Protein AF-A0A7S1DMG6-F1 (afdb_monomer_lite)

pLDDT: mean 82.29, std 10.16, range [48.53, 93.31]

Structure (mmCIF, N/CA/C/O backbone):
data_AF-A0A7S1DMG6-F1
#
_entry.id   AF-A0A7S1DMG6-F1
#
loop_
_atom_site.group_PDB
_atom_site.id
_atom_site.type_symbol
_atom_site.label_atom_id
_atom_site.label_alt_id
_atom_site.label_comp_id
_atom_site.label_asym_id
_atom_site.label_entity_id
_atom_site.label_seq_id
_atom_site.pdbx_PDB_ins_code
_atom_site.Cartn_x
_atom_site.Cartn_y
_atom_site.Cartn_z
_atom_site.occupancy
_atom_site.B_iso_or_equiv
_atom_site.auth_seq_id
_atom_site.auth_comp_id
_atom_site.auth_asym_id
_atom_site.auth_atom_id
_atom_site.pdbx_PDB_model_num
ATOM 1 N N . ARG A 1 1 ? 20.145 5.552 14.817 1.00 49.22 1 ARG A N 1
ATOM 2 C CA . ARG A 1 1 ? 20.328 4.201 14.232 1.00 49.22 1 ARG A CA 1
ATOM 3 C C . ARG A 1 1 ? 19.195 4.042 13.224 1.00 49.22 1 ARG A C 1
ATOM 5 O O . ARG A 1 1 ? 18.083 4.383 13.588 1.00 49.22 1 ARG A O 1
ATOM 12 N N . ALA A 1 2 ? 19.449 3.712 11.957 1.00 55.88 2 ALA A N 1
ATOM 13 C CA . ALA A 1 2 ? 18.341 3.447 11.035 1.00 55.88 2 ALA A CA 1
ATOM 14 C C . ALA A 1 2 ? 17.758 2.071 11.391 1.00 55.88 2 ALA A C 1
ATOM 16 O O . ALA A 1 2 ? 18.522 1.110 11.490 1.00 55.88 2 ALA A O 1
ATOM 17 N N . GLY A 1 3 ? 16.452 1.989 11.652 1.00 66.25 3 GLY A N 1
ATOM 18 C CA . GLY A 1 3 ? 15.784 0.718 11.934 1.00 66.25 3 GLY A CA 1
ATOM 19 C C . GLY A 1 3 ? 15.815 -0.200 10.711 1.00 66.25 3 GLY A C 1
ATOM 20 O O . GLY A 1 3 ? 15.787 0.278 9.576 1.00 66.25 3 GLY A O 1
ATOM 21 N N . ALA A 1 4 ? 15.854 -1.518 10.927 1.00 71.88 4 ALA A N 1
ATOM 22 C CA . ALA A 1 4 ? 15.903 -2.515 9.850 1.00 71.88 4 ALA A CA 1
ATOM 23 C C . ALA A 1 4 ? 14.770 -2.330 8.817 1.00 71.88 4 ALA A C 1
ATOM 25 O O . ALA A 1 4 ? 15.000 -2.453 7.616 1.00 71.88 4 ALA A O 1
ATOM 26 N N . GLY A 1 5 ? 13.572 -1.927 9.261 1.00 74.69 5 GLY A N 1
ATOM 27 C CA . GLY A 1 5 ? 12.457 -1.617 8.363 1.00 74.69 5 GLY A CA 1
ATOM 28 C C . GLY A 1 5 ? 12.720 -0.423 7.434 1.00 74.69 5 GLY A C 1
ATOM 29 O O . GLY A 1 5 ? 12.302 -0.444 6.279 1.00 74.69 5 GLY A O 1
ATOM 30 N N . THR A 1 6 ? 13.453 0.598 7.890 1.00 80.12 6 THR A N 1
ATOM 31 C CA . THR A 1 6 ? 13.824 1.772 7.078 1.00 80.12 6 THR A CA 1
ATOM 32 C C . THR A 1 6 ? 14.769 1.397 5.940 1.00 80.12 6 THR A C 1
ATOM 34 O O . THR A 1 6 ? 14.643 1.931 4.839 1.00 80.12 6 THR A O 1
ATOM 37 N N . GLU A 1 7 ? 15.697 0.474 6.184 1.00 85.88 7 GLU A N 1
ATOM 38 C CA . GLU A 1 7 ? 16.651 0.018 5.171 1.00 85.88 7 GLU A CA 1
ATOM 39 C C . GLU A 1 7 ? 15.957 -0.791 4.069 1.00 85.88 7 GLU A C 1
ATOM 41 O O . GLU A 1 7 ? 16.158 -0.540 2.881 1.00 85.88 7 GLU A O 1
ATOM 46 N N . VAL A 1 8 ? 15.058 -1.698 4.460 1.00 86.88 8 VAL A N 1
ATOM 47 C CA . VAL A 1 8 ? 14.249 -2.490 3.523 1.00 86.88 8 VAL A CA 1
ATOM 48 C C . VAL A 1 8 ? 13.399 -1.580 2.626 1.00 86.88 8 VAL A C 1
ATOM 50 O O . VAL A 1 8 ? 13.337 -1.781 1.416 1.00 86.88 8 VAL A O 1
ATOM 53 N N . LEU A 1 9 ? 12.806 -0.519 3.181 1.00 84.31 9 LEU A N 1
ATOM 54 C CA . LEU A 1 9 ? 12.017 0.452 2.411 1.00 84.31 9 LEU A CA 1
ATOM 55 C C . LEU A 1 9 ? 12.835 1.206 1.366 1.00 84.31 9 LEU A C 1
ATOM 57 O O . LEU A 1 9 ? 12.353 1.405 0.252 1.00 84.31 9 LEU A O 1
ATOM 61 N N . LYS A 1 10 ? 14.060 1.615 1.709 1.00 87.25 10 LYS A N 1
ATOM 62 C CA . LYS A 1 10 ? 14.960 2.270 0.752 1.00 87.25 10 LYS A CA 1
ATOM 63 C C . LYS A 1 10 ? 15.283 1.348 -0.418 1.00 87.25 10 LYS A C 1
ATOM 65 O O . LYS A 1 10 ? 15.250 1.792 -1.560 1.00 87.25 10 LYS A O 1
ATOM 70 N N . GLN A 1 11 ? 15.544 0.070 -0.142 1.00 89.88 11 GLN A N 1
ATOM 71 C CA . GLN A 1 11 ? 15.814 -0.915 -1.189 1.00 89.88 11 GLN A CA 1
ATOM 72 C C . GLN A 1 11 ? 14.593 -1.143 -2.091 1.00 89.88 11 GLN A C 1
ATOM 74 O O . GLN A 1 11 ? 14.736 -1.144 -3.312 1.00 89.88 11 GLN A O 1
ATOM 79 N N . ILE A 1 12 ? 13.391 -1.273 -1.515 1.00 90.12 12 ILE A N 1
ATOM 80 C CA . ILE A 1 12 ? 12.141 -1.392 -2.285 1.00 90.12 12 ILE A CA 1
ATOM 81 C C . ILE A 1 12 ? 11.950 -0.171 -3.189 1.00 90.12 12 ILE A C 1
ATOM 83 O O . ILE A 1 12 ? 11.648 -0.333 -4.369 1.00 90.12 12 ILE A O 1
ATOM 87 N N . GLN A 1 13 ? 12.136 1.041 -2.657 1.00 89.31 13 GLN A N 1
ATOM 88 C CA . GLN A 1 13 ? 11.991 2.274 -3.430 1.00 89.31 13 GLN A CA 1
ATOM 89 C C . GLN A 1 13 ? 12.977 2.316 -4.605 1.00 89.31 13 GLN A C 1
ATOM 91 O O . GLN A 1 13 ? 12.551 2.498 -5.743 1.00 89.31 13 GLN A O 1
ATOM 96 N N . ALA A 1 14 ? 14.260 2.040 -4.354 1.00 91.88 14 ALA A N 1
ATOM 97 C CA . ALA A 1 14 ? 15.286 2.026 -5.395 1.00 91.88 14 ALA A CA 1
ATOM 98 C C . ALA A 1 14 ? 14.982 1.005 -6.510 1.00 91.88 14 ALA A C 1
ATOM 100 O O . ALA A 1 14 ? 15.191 1.278 -7.692 1.00 91.88 14 ALA A O 1
ATOM 101 N N . LEU A 1 15 ? 14.452 -0.169 -6.151 1.00 92.31 15 LEU A N 1
ATOM 102 C CA . LEU A 1 15 ? 14.033 -1.189 -7.115 1.00 92.31 15 LEU A CA 1
ATOM 103 C C . LEU A 1 15 ? 12.803 -0.761 -7.930 1.00 92.31 15 LEU A C 1
ATOM 105 O O . LEU A 1 15 ? 12.774 -0.999 -9.137 1.00 92.31 15 LEU A O 1
ATOM 109 N N . LYS A 1 16 ? 11.816 -0.094 -7.313 1.00 89.94 16 LYS A N 1
ATOM 110 C CA . LYS A 1 16 ? 10.637 0.462 -8.012 1.00 89.94 16 LYS A CA 1
ATOM 111 C C . LYS A 1 16 ? 11.028 1.554 -9.007 1.00 89.94 16 LYS A C 1
ATOM 113 O O . LYS A 1 16 ? 10.508 1.583 -10.123 1.00 89.94 16 LYS A O 1
ATOM 118 N N . GLU A 1 17 ? 11.969 2.416 -8.633 1.00 91.06 17 GLU A N 1
ATOM 119 C CA . GLU A 1 17 ? 12.519 3.433 -9.533 1.00 91.06 17 GLU A CA 1
ATOM 120 C C . GLU A 1 17 ? 13.226 2.778 -10.723 1.00 91.06 17 GLU A C 1
ATOM 122 O O . GLU A 1 17 ? 12.960 3.130 -11.871 1.00 91.06 17 GLU A O 1
ATOM 127 N N . ARG A 1 18 ? 14.048 1.752 -10.476 1.00 90.06 18 ARG A N 1
ATOM 128 C CA . ARG A 1 18 ? 14.740 1.020 -11.544 1.00 90.06 18 ARG A CA 1
ATOM 129 C C . ARG A 1 18 ? 13.775 0.291 -12.485 1.00 90.06 18 ARG A C 1
ATOM 131 O O . ARG A 1 18 ? 13.976 0.333 -13.695 1.00 90.06 18 ARG A O 1
ATOM 138 N N . ALA A 1 19 ? 12.703 -0.306 -11.961 1.00 87.12 19 ALA A N 1
ATOM 139 C CA . ALA A 1 19 ? 11.645 -0.905 -12.780 1.00 87.12 19 ALA A CA 1
ATOM 140 C C . ALA A 1 19 ? 10.950 0.136 -13.675 1.00 87.12 19 ALA A C 1
ATOM 142 O O . ALA A 1 19 ? 10.763 -0.104 -14.865 1.00 87.12 19 ALA A O 1
ATOM 143 N N . THR A 1 20 ? 10.637 1.314 -13.122 1.00 87.75 20 THR A N 1
ATOM 144 C CA . THR A 1 20 ? 10.050 2.436 -13.879 1.00 87.75 20 THR A CA 1
ATOM 145 C C . THR A 1 20 ? 10.957 2.875 -15.031 1.00 87.75 20 THR A C 1
ATOM 147 O O . THR A 1 20 ? 10.478 3.132 -16.133 1.00 87.75 20 THR A O 1
ATOM 150 N N . VAL A 1 21 ? 12.274 2.925 -14.802 1.00 86.38 21 VAL A N 1
ATOM 151 C CA . VAL A 1 21 ? 13.257 3.260 -15.843 1.00 86.38 21 VAL A CA 1
ATOM 152 C C . VAL A 1 21 ? 13.252 2.222 -16.969 1.00 86.38 21 VAL A C 1
ATOM 154 O O . VAL A 1 21 ? 13.217 2.606 -18.136 1.00 86.38 21 VAL A O 1
ATOM 157 N N . ILE A 1 22 ? 13.234 0.923 -16.645 1.00 83.56 22 ILE A N 1
ATOM 158 C CA . ILE A 1 22 ? 13.190 -0.155 -17.650 1.00 83.56 22 ILE A CA 1
ATOM 159 C C . ILE A 1 22 ? 11.915 -0.059 -18.502 1.00 83.56 22 ILE A C 1
ATOM 161 O O . ILE A 1 22 ? 11.993 -0.142 -19.728 1.00 83.56 22 ILE A O 1
ATOM 165 N N . GLU A 1 23 ? 10.751 0.173 -17.885 1.00 80.56 23 GLU A N 1
ATOM 166 C CA . GLU A 1 23 ? 9.491 0.369 -18.618 1.00 80.56 23 GLU A CA 1
ATOM 167 C C . GLU A 1 23 ? 9.514 1.620 -19.509 1.00 80.56 23 GLU A C 1
ATOM 169 O O . GLU A 1 23 ? 9.049 1.572 -20.650 1.00 80.56 23 GLU A O 1
ATOM 174 N N . GLY A 1 24 ? 10.097 2.723 -19.028 1.00 80.25 24 GLY A N 1
ATOM 175 C CA . GLY A 1 24 ? 10.277 3.947 -19.812 1.00 80.25 24 GLY A CA 1
ATOM 176 C C . GLY A 1 24 ? 11.131 3.716 -21.062 1.00 80.25 24 GLY A C 1
ATOM 177 O O . GLY A 1 24 ? 10.694 4.020 -22.172 1.00 80.25 24 GLY A O 1
ATOM 178 N N . VAL A 1 25 ? 12.302 3.088 -20.897 1.00 79.62 25 VAL A N 1
ATOM 179 C CA . VAL A 1 25 ? 13.212 2.738 -22.004 1.00 79.62 25 VAL A CA 1
ATOM 180 C C . VAL A 1 25 ? 12.537 1.782 -22.993 1.00 79.62 25 VAL A C 1
ATOM 182 O O . VAL A 1 25 ? 12.633 1.972 -24.206 1.00 79.62 25 VAL A O 1
ATOM 185 N N . ARG A 1 26 ? 11.793 0.783 -22.498 1.00 75.38 26 ARG A N 1
ATOM 186 C CA . ARG A 1 26 ? 11.024 -0.153 -23.335 1.00 75.38 26 ARG A CA 1
ATOM 187 C C . ARG A 1 26 ? 9.952 0.560 -24.161 1.00 75.38 26 ARG A C 1
ATOM 189 O O . ARG A 1 26 ? 9.775 0.233 -25.334 1.00 75.38 26 ARG A O 1
ATOM 196 N N . SER A 1 27 ? 9.237 1.509 -23.559 1.00 74.19 27 SER A N 1
ATOM 197 C CA . SER A 1 27 ? 8.186 2.287 -24.224 1.00 74.19 27 SER A CA 1
ATOM 198 C C . SER A 1 27 ? 8.743 3.134 -25.374 1.00 74.19 27 SER A C 1
ATOM 200 O O . SER A 1 27 ? 8.140 3.192 -26.448 1.00 74.19 27 SER A O 1
ATOM 202 N N . GLU A 1 28 ? 9.930 3.726 -25.199 1.00 68.81 28 GLU A N 1
ATOM 203 C CA . GLU A 1 28 ? 10.619 4.453 -26.272 1.00 68.81 28 GLU A CA 1
ATOM 204 C C . GLU A 1 28 ? 11.149 3.517 -27.372 1.00 68.81 28 GLU A C 1
ATOM 206 O O . GLU A 1 28 ? 10.928 3.779 -28.556 1.00 68.81 28 GLU A O 1
ATOM 211 N N . ALA A 1 29 ? 11.765 2.385 -27.010 1.00 66.62 29 ALA A N 1
ATOM 212 C CA . ALA A 1 29 ? 12.287 1.408 -27.973 1.00 66.62 29 ALA A CA 1
ATOM 213 C C . ALA A 1 29 ? 11.179 0.741 -28.818 1.00 66.62 29 ALA A C 1
ATOM 215 O O . ALA A 1 29 ? 11.351 0.500 -30.017 1.00 66.62 29 ALA A O 1
ATOM 216 N N . GLY A 1 30 ? 10.011 0.489 -28.215 1.00 60.69 30 GLY A N 1
ATOM 217 C CA . GLY A 1 30 ? 8.858 -0.134 -28.869 1.00 60.69 30 GLY A CA 1
ATOM 218 C C . GLY A 1 30 ? 8.229 0.708 -29.984 1.00 60.69 30 GLY A C 1
ATOM 219 O O . GLY A 1 30 ? 7.607 0.148 -30.885 1.00 60.69 30 GLY A O 1
ATOM 220 N N . LYS A 1 31 ? 8.433 2.034 -29.994 1.00 63.72 31 LYS A N 1
ATOM 221 C CA . LYS A 1 31 ? 7.939 2.909 -31.072 1.00 63.72 31 LYS A CA 1
ATOM 222 C C . LYS A 1 31 ? 8.726 2.783 -32.382 1.00 63.72 31 LYS A C 1
ATOM 224 O O . LYS A 1 31 ? 8.234 3.235 -33.412 1.00 63.72 31 LYS A O 1
ATOM 229 N N . GLY A 1 32 ? 9.912 2.168 -32.359 1.00 58.47 32 GLY A N 1
ATOM 230 C CA . GLY A 1 32 ? 10.804 2.049 -33.519 1.00 58.47 32 GLY A CA 1
ATOM 231 C C . GLY A 1 32 ?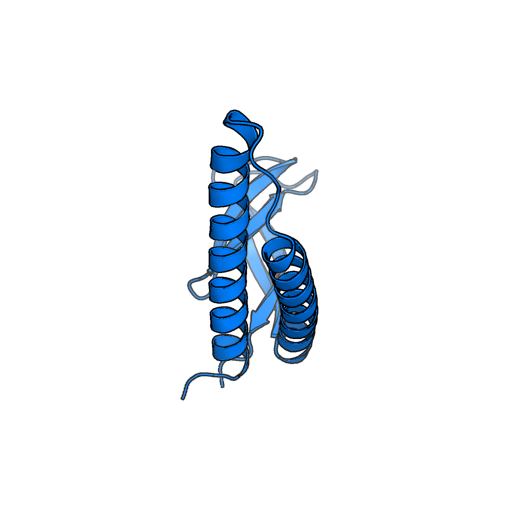 10.964 0.639 -34.095 1.00 58.47 32 GLY A C 1
ATOM 232 O O . GLY A 1 32 ? 11.760 0.464 -35.012 1.00 58.47 32 GLY A O 1
ATOM 233 N N . GLY A 1 33 ? 10.267 -0.375 -33.563 1.00 54.62 33 GLY A N 1
ATOM 234 C CA . GLY A 1 33 ? 10.460 -1.773 -33.981 1.00 54.62 33 GLY A CA 1
ATOM 235 C C . GLY A 1 33 ? 11.826 -2.360 -33.596 1.00 54.62 33 GLY A C 1
ATOM 236 O O . GLY A 1 33 ? 12.248 -3.361 -34.174 1.00 54.62 33 GLY A O 1
ATOM 237 N N . ALA A 1 34 ? 12.529 -1.739 -32.641 1.00 58.50 34 ALA A N 1
ATOM 238 C CA . ALA A 1 34 ? 13.824 -2.213 -32.171 1.00 58.50 34 ALA A CA 1
ATOM 239 C C . ALA A 1 34 ? 13.678 -3.533 -31.385 1.00 58.50 34 ALA A C 1
ATOM 241 O O . ALA A 1 34 ? 12.698 -3.706 -30.652 1.00 58.50 34 ALA A O 1
ATOM 242 N N . PRO A 1 35 ? 14.636 -4.470 -31.514 1.00 59.97 35 PRO A N 1
ATOM 243 C CA . PRO A 1 35 ? 14.622 -5.711 -30.752 1.00 59.97 35 PRO A CA 1
ATOM 244 C C . PRO A 1 35 ? 14.700 -5.413 -29.250 1.00 59.97 35 PRO A C 1
ATOM 246 O O . PRO A 1 35 ? 15.519 -4.613 -28.804 1.00 59.97 35 PRO A O 1
ATOM 249 N N . VAL A 1 36 ? 13.828 -6.064 -28.477 1.00 68.75 36 VAL A N 1
ATOM 250 C CA . VAL A 1 36 ? 13.851 -6.011 -27.011 1.00 68.75 36 VAL A CA 1
ATOM 251 C C . VAL A 1 36 ? 15.168 -6.629 -26.550 1.00 68.75 36 VAL A C 1
ATOM 253 O O . VAL A 1 36 ? 15.434 -7.787 -26.877 1.00 68.75 36 VAL A O 1
ATOM 256 N N . ASP A 1 37 ? 15.995 -5.878 -25.822 1.00 70.75 37 ASP A N 1
ATOM 257 C CA . ASP A 1 37 ? 17.248 -6.421 -25.309 1.00 70.75 37 ASP A CA 1
ATOM 258 C C . ASP A 1 37 ? 16.929 -7.539 -24.294 1.00 70.75 37 ASP A C 1
ATOM 260 O O . ASP A 1 37 ? 16.192 -7.306 -23.325 1.00 70.75 37 ASP A O 1
ATOM 264 N N . PRO A 1 38 ? 17.432 -8.769 -24.498 1.00 71.12 38 PRO A N 1
ATOM 265 C CA . PRO A 1 38 ? 17.125 -9.900 -23.628 1.00 71.12 38 PRO A CA 1
ATOM 266 C C . PRO A 1 38 ? 17.626 -9.689 -22.193 1.00 71.12 38 PRO A C 1
ATOM 268 O O . PRO A 1 38 ? 17.098 -10.310 -21.270 1.00 71.12 38 PRO A O 1
ATOM 271 N N . ASN A 1 39 ? 18.587 -8.786 -21.976 1.00 79.25 39 ASN A N 1
ATOM 272 C CA . ASN A 1 39 ? 19.085 -8.463 -2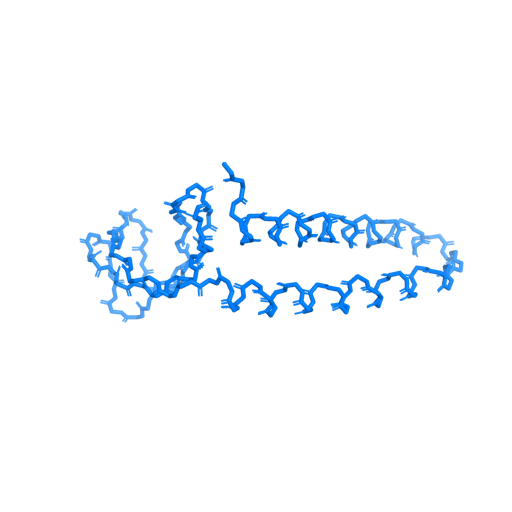0.647 1.00 79.25 39 ASN A CA 1
ATOM 273 C C . ASN A 1 39 ? 18.056 -7.673 -19.809 1.00 79.25 39 ASN A C 1
ATOM 275 O O . ASN A 1 39 ? 18.050 -7.785 -18.585 1.00 79.25 39 ASN A O 1
ATOM 279 N N . TRP A 1 40 ? 17.126 -6.936 -20.434 1.00 78.75 40 TRP A N 1
ATOM 280 C CA . TRP A 1 40 ? 16.067 -6.206 -19.716 1.00 78.75 40 TRP A CA 1
ATOM 281 C C . TRP A 1 40 ? 15.049 -7.140 -19.068 1.00 78.75 40 TRP A C 1
ATOM 283 O O . TRP A 1 40 ? 14.618 -6.896 -17.945 1.00 78.75 40 TRP A O 1
ATOM 293 N N . ALA A 1 41 ? 14.685 -8.224 -19.757 1.00 79.50 41 ALA A N 1
ATOM 294 C CA . ALA A 1 41 ? 13.758 -9.220 -19.224 1.00 79.50 41 ALA A CA 1
ATOM 295 C C . ALA A 1 41 ? 14.348 -9.933 -17.996 1.00 79.50 41 ALA A C 1
ATOM 297 O O . ALA A 1 41 ? 13.640 -10.184 -17.020 1.00 79.50 41 ALA A O 1
ATOM 298 N N . VAL A 1 42 ? 15.656 -10.213 -18.029 1.00 85.81 42 VAL A N 1
ATOM 299 C CA . VAL A 1 42 ? 16.391 -10.786 -16.894 1.00 85.81 42 VAL A CA 1
ATOM 300 C C . VAL A 1 42 ? 16.438 -9.799 -15.726 1.00 85.81 42 VAL A C 1
ATOM 302 O O . VAL A 1 42 ? 16.168 -10.181 -14.588 1.00 85.81 42 VAL A O 1
ATOM 305 N N . GLU A 1 43 ? 16.723 -8.524 -15.997 1.00 85.69 43 GLU A N 1
ATOM 306 C CA . GLU A 1 43 ? 16.795 -7.497 -14.957 1.00 85.69 43 GLU A CA 1
ATOM 307 C C . GLU A 1 43 ? 15.418 -7.205 -14.330 1.00 85.69 43 GLU A C 1
ATOM 309 O O . GLU A 1 43 ? 15.310 -7.087 -13.111 1.00 85.69 43 GLU A O 1
ATOM 314 N N . GLU A 1 44 ? 14.340 -7.191 -15.121 1.00 85.50 44 GLU A N 1
ATOM 315 C CA . GLU A 1 44 ? 12.963 -7.045 -14.630 1.00 85.50 44 GLU A CA 1
ATOM 316 C C . GLU A 1 44 ? 12.548 -8.218 -13.728 1.00 85.50 44 GLU A C 1
ATOM 318 O O . GLU A 1 44 ? 11.974 -8.004 -12.656 1.00 85.50 44 GLU A O 1
ATOM 323 N N . ALA A 1 45 ? 12.862 -9.456 -14.123 1.00 87.12 45 ALA A N 1
ATOM 324 C CA . ALA A 1 45 ? 12.591 -10.642 -13.313 1.00 87.12 45 ALA A CA 1
ATOM 325 C C . ALA A 1 45 ? 13.358 -10.604 -11.983 1.00 87.12 45 ALA A C 1
ATOM 327 O O . ALA A 1 45 ? 12.772 -10.841 -10.926 1.00 87.12 45 ALA A O 1
ATOM 328 N N . PHE A 1 46 ? 14.638 -10.223 -12.021 1.00 90.31 46 PHE A N 1
ATOM 329 C CA . PHE A 1 46 ? 15.456 -10.054 -10.822 1.00 90.31 46 PHE A CA 1
ATOM 330 C C . PHE A 1 46 ? 14.903 -8.966 -9.895 1.00 90.31 46 PHE A C 1
ATOM 332 O O . PHE A 1 46 ? 14.824 -9.167 -8.682 1.00 90.31 46 PHE A O 1
ATOM 339 N N . ILE A 1 47 ? 14.482 -7.823 -10.450 1.00 90.19 47 ILE A N 1
ATOM 340 C CA . ILE A 1 47 ? 13.863 -6.740 -9.680 1.00 90.19 47 ILE A CA 1
ATOM 341 C C . ILE A 1 47 ? 12.566 -7.222 -9.031 1.00 90.19 47 ILE A C 1
ATOM 343 O O . ILE A 1 47 ? 12.388 -6.998 -7.838 1.00 90.19 47 ILE A O 1
ATOM 347 N N . LYS A 1 48 ? 11.689 -7.912 -9.769 1.00 88.69 48 LYS A N 1
ATOM 348 C CA . LYS A 1 48 ? 10.428 -8.461 -9.240 1.00 88.69 48 LYS A CA 1
ATOM 349 C C . LYS A 1 48 ? 10.667 -9.464 -8.112 1.00 88.69 48 LYS A C 1
ATOM 351 O O . LYS A 1 48 ? 10.014 -9.372 -7.074 1.00 88.69 48 LYS A O 1
ATOM 356 N N . GLU A 1 49 ? 11.623 -10.374 -8.282 1.00 93.31 49 GLU A N 1
ATOM 357 C CA . GLU A 1 49 ? 11.997 -11.349 -7.254 1.00 93.31 49 GLU A CA 1
ATOM 358 C C . GLU A 1 49 ? 12.545 -10.660 -5.996 1.00 93.31 49 GLU A C 1
ATOM 360 O O . GLU A 1 49 ? 12.069 -10.906 -4.885 1.00 93.31 49 GLU A O 1
ATOM 365 N N . LYS A 1 50 ? 13.488 -9.725 -6.162 1.00 93.06 50 LYS A N 1
ATOM 366 C CA . LYS A 1 50 ? 14.028 -8.910 -5.064 1.00 93.06 50 LYS A CA 1
ATOM 367 C C . LYS A 1 50 ? 12.938 -8.115 -4.349 1.00 93.06 50 LYS A C 1
ATOM 369 O O . LYS A 1 50 ? 12.950 -8.052 -3.120 1.00 93.06 50 LYS A O 1
ATOM 374 N N . LEU A 1 51 ? 12.015 -7.510 -5.097 1.00 91.12 51 LEU A N 1
ATOM 375 C CA . LEU A 1 51 ? 10.922 -6.714 -4.548 1.00 91.12 51 LEU A CA 1
ATOM 376 C C . LEU A 1 51 ? 10.029 -7.569 -3.646 1.00 91.12 51 LEU A C 1
ATOM 378 O O . LEU A 1 51 ? 9.764 -7.175 -2.515 1.00 91.12 51 LEU A O 1
ATOM 382 N N . ALA A 1 52 ? 9.643 -8.760 -4.112 1.00 90.81 52 ALA A N 1
ATOM 383 C CA . ALA A 1 52 ? 8.802 -9.683 -3.357 1.00 90.81 52 ALA A CA 1
ATOM 384 C C . ALA A 1 52 ? 9.467 -10.131 -2.044 1.00 90.81 52 ALA A C 1
ATOM 386 O O . ALA A 1 52 ? 8.824 -10.146 -0.993 1.00 90.81 52 ALA A O 1
ATOM 387 N N . VAL A 1 53 ? 10.769 -10.442 -2.080 1.00 92.00 53 VAL A N 1
ATOM 388 C CA . VAL A 1 53 ? 11.536 -10.799 -0.875 1.00 92.00 53 VAL A CA 1
ATOM 389 C C . VAL A 1 53 ? 11.583 -9.630 0.107 1.00 92.00 53 VAL A C 1
ATOM 391 O O . VAL A 1 53 ? 11.334 -9.817 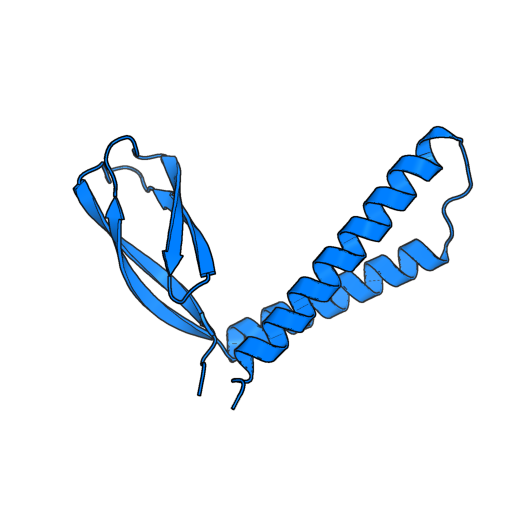1.295 1.00 92.00 53 VAL A O 1
ATOM 394 N N . LEU A 1 54 ? 11.868 -8.419 -0.371 1.00 89.50 54 LEU A N 1
ATOM 395 C CA . LEU A 1 54 ? 11.957 -7.244 0.492 1.00 89.50 54 LEU A CA 1
ATOM 396 C C . LEU A 1 54 ? 10.595 -6.832 1.063 1.00 89.50 54 LEU A C 1
ATOM 398 O O . LEU A 1 54 ? 10.528 -6.452 2.228 1.00 89.50 54 LEU A O 1
ATOM 402 N N . GLU A 1 55 ? 9.506 -6.935 0.302 1.00 86.88 55 GLU A N 1
ATOM 403 C CA . GLU A 1 55 ? 8.150 -6.684 0.808 1.00 86.88 55 GLU A CA 1
ATOM 404 C C . GLU A 1 55 ? 7.754 -7.712 1.885 1.00 86.88 55 GLU A C 1
ATOM 406 O O . GLU A 1 55 ? 7.187 -7.339 2.916 1.00 86.88 55 GLU A O 1
ATOM 411 N N . ALA A 1 56 ? 8.142 -8.983 1.726 1.00 86.81 56 ALA A N 1
ATOM 412 C CA . ALA A 1 56 ? 7.956 -10.009 2.755 1.00 86.81 56 ALA A CA 1
ATOM 413 C C . ALA A 1 56 ? 8.809 -9.750 4.013 1.00 86.81 56 ALA A C 1
ATOM 415 O O . ALA A 1 56 ? 8.325 -9.897 5.137 1.00 86.81 56 ALA A O 1
ATOM 416 N N . GLU A 1 57 ? 10.064 -9.326 3.851 1.00 85.75 57 GLU A N 1
ATOM 417 C CA . GLU A 1 57 ? 10.927 -8.942 4.974 1.00 85.75 57 GLU A CA 1
ATOM 418 C C . GLU A 1 57 ? 10.400 -7.702 5.695 1.00 85.75 57 GLU A C 1
ATOM 420 O O . GLU A 1 57 ? 10.423 -7.653 6.927 1.00 85.75 57 GLU A O 1
ATOM 425 N N . LEU A 1 58 ? 9.863 -6.727 4.958 1.00 82.75 58 LEU A N 1
ATOM 426 C CA . LEU A 1 58 ? 9.202 -5.571 5.545 1.00 82.75 58 LEU A CA 1
ATOM 427 C C . LEU A 1 58 ? 8.007 -6.013 6.383 1.00 82.75 58 LEU A C 1
ATOM 429 O O . LEU A 1 58 ? 7.867 -5.524 7.495 1.00 82.75 58 LEU A O 1
ATOM 433 N N . SER A 1 59 ? 7.207 -6.975 5.910 1.00 80.38 59 SER A N 1
ATOM 434 C CA . SER A 1 59 ? 6.107 -7.537 6.698 1.00 80.38 59 SER A CA 1
ATOM 435 C C . SER A 1 59 ? 6.590 -8.133 8.024 1.00 80.38 59 SER A C 1
ATOM 437 O O . SER A 1 59 ? 5.938 -7.918 9.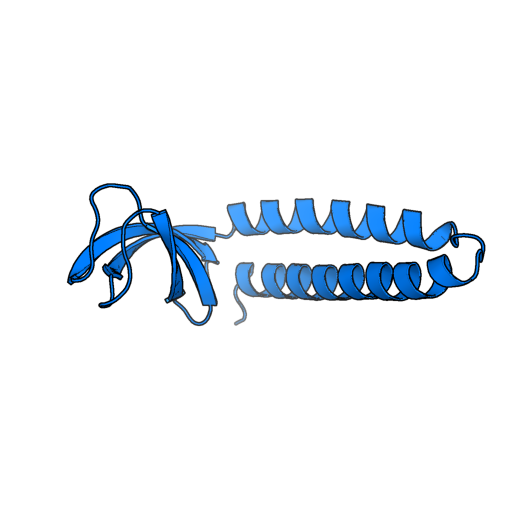043 1.00 80.38 59 SER A O 1
ATOM 439 N N . LYS A 1 60 ? 7.728 -8.843 8.043 1.00 81.81 60 LYS A N 1
ATOM 440 C CA . LYS A 1 60 ? 8.313 -9.418 9.273 1.00 81.81 60 LYS A CA 1
ATOM 441 C C . LYS A 1 60 ? 8.873 -8.357 10.223 1.00 81.81 60 LYS A C 1
ATOM 443 O O . LYS A 1 60 ? 8.834 -8.537 11.436 1.00 81.81 60 LYS A O 1
ATOM 448 N N . HIS A 1 61 ? 9.379 -7.255 9.674 1.00 76.62 61 HIS A N 1
ATOM 449 C CA . HIS A 1 61 ? 9.928 -6.119 10.420 1.00 76.62 61 HIS A CA 1
ATOM 450 C C . HIS A 1 61 ? 8.927 -4.965 10.566 1.00 76.62 61 HIS A C 1
ATOM 452 O O . HIS A 1 61 ? 9.315 -3.850 10.923 1.00 76.62 61 HIS A O 1
ATOM 458 N N . SER A 1 62 ? 7.646 -5.217 10.292 1.00 76.75 62 SER A N 1
ATOM 459 C CA . SER A 1 62 ? 6.561 -4.259 10.463 1.00 76.75 62 SER A CA 1
ATOM 460 C C . SER A 1 62 ? 5.604 -4.745 11.536 1.00 76.75 62 SER A C 1
ATOM 462 O O . SER A 1 62 ? 5.258 -5.923 11.595 1.00 76.75 62 SER A O 1
ATOM 464 N N . ARG A 1 63 ? 5.171 -3.833 12.400 1.00 79.56 63 ARG A N 1
ATOM 465 C CA . ARG A 1 63 ? 4.126 -4.085 13.382 1.00 79.56 63 ARG A CA 1
ATOM 466 C C . ARG A 1 63 ? 2.821 -3.520 12.838 1.00 79.56 63 ARG A C 1
ATOM 468 O O . ARG A 1 63 ? 2.792 -2.388 12.364 1.00 79.56 63 ARG A O 1
ATOM 475 N N . GLN A 1 64 ? 1.745 -4.297 12.918 1.00 81.81 64 GLN A N 1
ATOM 476 C CA . GLN A 1 64 ? 0.408 -3.764 12.673 1.00 81.81 64 GLN A CA 1
ATOM 477 C C . GLN A 1 64 ? 0.044 -2.835 13.830 1.00 81.81 64 GLN A C 1
ATOM 479 O O . GLN A 1 64 ? 0.037 -3.254 14.992 1.00 81.81 64 GLN A O 1
ATOM 484 N N . VAL A 1 65 ? -0.197 -1.570 13.510 1.00 84.50 65 VAL A N 1
ATOM 485 C CA . VAL A 1 65 ? -0.614 -0.545 14.462 1.00 84.50 65 VAL A CA 1
ATOM 486 C C . VAL A 1 65 ? -2.018 -0.107 14.093 1.00 84.50 65 VAL A C 1
ATOM 488 O O . VAL A 1 65 ? -2.342 0.089 12.920 1.00 84.50 65 VAL A O 1
ATOM 491 N N . GLU A 1 66 ? -2.858 0.009 15.112 1.00 89.25 66 GLU A N 1
ATOM 492 C CA . GLU A 1 66 ? -4.195 0.556 14.975 1.00 89.25 66 GLU A CA 1
ATOM 493 C C . GLU A 1 66 ? -4.116 2.087 14.993 1.00 89.25 66 GLU A C 1
ATOM 495 O O . GLU A 1 66 ? -3.645 2.686 15.961 1.00 89.25 66 GLU A O 1
ATOM 500 N N . VAL A 1 67 ? -4.563 2.722 13.913 1.00 89.00 67 VAL A N 1
ATOM 501 C CA . VAL A 1 67 ? -4.540 4.175 13.744 1.00 89.00 67 VAL A CA 1
ATOM 502 C C . VAL A 1 67 ? -5.962 4.671 13.570 1.00 89.00 67 VAL A C 1
ATOM 504 O O . VAL A 1 67 ? -6.664 4.272 12.643 1.00 89.00 67 VAL A O 1
ATOM 507 N N . ALA A 1 68 ? -6.376 5.568 14.460 1.00 90.62 68 ALA A N 1
ATOM 508 C CA . ALA A 1 68 ? -7.642 6.274 14.350 1.00 90.62 68 ALA A CA 1
ATOM 509 C C . ALA A 1 68 ? -7.429 7.587 13.591 1.00 90.62 68 ALA A C 1
ATOM 511 O O . ALA A 1 68 ? -6.770 8.501 14.089 1.00 90.62 68 ALA A O 1
ATOM 512 N N . ILE A 1 69 ? -8.002 7.688 12.395 1.00 90.25 69 ILE A N 1
ATOM 513 C CA . ILE A 1 69 ? -8.017 8.919 11.601 1.00 90.25 69 ILE A CA 1
ATOM 514 C C . ILE A 1 69 ? -9.420 9.523 11.586 1.00 90.25 69 ILE A C 1
ATOM 516 O O . ILE A 1 69 ? -10.416 8.813 11.710 1.00 90.25 69 ILE A O 1
ATOM 520 N N . VAL A 1 70 ? -9.510 10.841 11.430 1.00 92.31 70 VAL A N 1
ATOM 521 C CA . VAL A 1 70 ? -10.786 11.531 11.199 1.00 92.31 70 VAL A CA 1
ATOM 522 C C . VAL A 1 70 ? -10.927 11.766 9.706 1.00 92.31 70 VAL A C 1
ATOM 524 O O . VAL A 1 70 ? -10.003 12.282 9.078 1.00 92.31 70 VAL A O 1
ATOM 527 N N . ILE A 1 71 ? -12.071 11.389 9.139 1.00 91.62 71 ILE A N 1
ATOM 528 C CA . ILE A 1 71 ? -12.343 11.631 7.725 1.00 91.62 71 ILE A CA 1
ATOM 529 C C . ILE A 1 71 ? -12.568 13.134 7.517 1.00 91.62 71 ILE A C 1
ATOM 531 O O . ILE A 1 71 ? -13.474 13.692 8.140 1.00 91.62 71 ILE A O 1
ATOM 535 N N . PRO A 1 72 ? -11.772 13.814 6.675 1.00 88.56 72 PRO A N 1
ATOM 536 C CA . PRO A 1 72 ? -11.974 15.231 6.406 1.00 88.56 72 PRO A CA 1
ATOM 537 C C . PRO A 1 72 ? -13.257 15.479 5.601 1.00 88.56 72 PRO A C 1
ATOM 539 O O . PRO A 1 72 ? -13.786 14.588 4.932 1.00 88.56 72 PRO A O 1
ATOM 542 N N . GLU A 1 73 ? -13.760 16.712 5.657 1.00 90.25 73 GLU A N 1
ATOM 543 C CA . GLU A 1 73 ? -14.906 17.131 4.848 1.00 90.25 73 GLU A CA 1
ATOM 544 C C . GLU A 1 73 ? -14.615 16.983 3.348 1.00 90.25 73 GLU A C 1
ATOM 546 O O . GLU A 1 73 ? -13.500 17.215 2.884 1.00 90.25 73 GLU A O 1
ATOM 551 N N . GLY A 1 74 ? -15.623 16.547 2.589 1.00 85.75 74 GLY A N 1
ATOM 552 C CA . GLY A 1 74 ? -15.494 16.251 1.157 1.00 85.75 74 GLY A CA 1
ATOM 553 C C . GLY A 1 74 ? -15.092 14.809 0.824 1.00 85.75 74 GLY A C 1
ATOM 554 O O . GLY A 1 74 ? -15.114 14.447 -0.349 1.00 85.75 74 GLY A O 1
ATOM 555 N N . TYR A 1 75 ? -14.788 13.975 1.824 1.00 88.88 75 TYR A N 1
ATOM 556 C CA . TYR A 1 75 ? -14.537 12.545 1.640 1.00 88.88 75 TYR A CA 1
ATOM 557 C C . TYR A 1 75 ? -15.722 11.700 2.118 1.00 88.88 75 TYR A C 1
ATOM 559 O O . TYR A 1 75 ? -16.304 11.939 3.178 1.00 88.88 75 TYR A O 1
ATOM 567 N N . GLY A 1 76 ? -16.074 10.695 1.320 1.00 87.62 76 GLY A N 1
ATOM 568 C CA . GLY A 1 76 ? -17.223 9.830 1.553 1.00 87.62 76 GLY A CA 1
ATOM 569 C C . GLY A 1 76 ? -16.927 8.351 1.305 1.00 87.62 76 GLY A C 1
ATOM 570 O O . GLY A 1 76 ? -15.821 7.989 0.893 1.00 87.62 76 GLY A O 1
ATOM 571 N N . PRO A 1 77 ? -17.918 7.482 1.548 1.00 90.19 77 PRO A N 1
ATOM 572 C CA . PRO A 1 77 ? -17.776 6.044 1.369 1.00 90.19 77 PRO A CA 1
ATOM 573 C C . PRO A 1 77 ? -17.407 5.700 -0.078 1.00 90.19 77 PRO A C 1
ATOM 575 O O . PRO A 1 77 ? -17.986 6.227 -1.025 1.00 90.19 77 PRO A O 1
ATOM 578 N N . GLY A 1 78 ? -16.433 4.806 -0.245 1.00 90.06 78 GLY A N 1
ATOM 579 C CA . GLY A 1 78 ? -15.885 4.406 -1.541 1.00 90.06 78 GLY A CA 1
ATOM 580 C C . GLY A 1 78 ? -14.805 5.338 -2.099 1.00 90.06 78 GLY A C 1
ATOM 581 O O . GLY A 1 78 ? -14.196 5.001 -3.111 1.00 90.06 78 GLY A O 1
ATOM 582 N N . MET A 1 79 ? -14.525 6.478 -1.457 1.00 90.44 79 MET A N 1
ATOM 583 C CA . MET A 1 79 ? -13.426 7.359 -1.863 1.00 90.44 79 MET A CA 1
ATOM 584 C C . MET A 1 79 ? -12.092 6.887 -1.278 1.00 90.44 79 MET A C 1
ATOM 586 O O . MET A 1 79 ? -12.035 6.332 -0.179 1.00 90.44 79 MET A O 1
ATOM 590 N N . THR A 1 80 ? -11.004 7.146 -2.003 1.00 91.75 80 THR A N 1
ATOM 591 C CA . THR A 1 80 ? -9.640 6.904 -1.522 1.00 91.75 80 THR A CA 1
ATOM 592 C C . THR A 1 80 ? -9.152 8.127 -0.760 1.00 91.75 80 THR A C 1
ATOM 594 O O . THR A 1 80 ? -8.980 9.194 -1.342 1.00 91.75 80 THR A O 1
ATOM 597 N N . LEU A 1 81 ? -8.908 7.967 0.535 1.00 89.00 81 LEU A N 1
ATOM 598 C CA . LEU A 1 81 ? -8.290 8.968 1.388 1.00 89.00 81 LEU A CA 1
ATOM 599 C C . LEU A 1 81 ? -6.782 8.722 1.450 1.00 89.00 81 LEU A C 1
ATOM 601 O O . LEU A 1 81 ? -6.334 7.651 1.862 1.00 89.00 81 LEU A O 1
ATOM 605 N N . GLN A 1 82 ? -6.003 9.730 1.068 1.00 90.69 82 GLN A N 1
ATOM 606 C CA . GLN A 1 82 ? -4.564 9.743 1.293 1.00 90.69 82 GLN A CA 1
ATOM 607 C C . GLN A 1 82 ? -4.275 10.466 2.608 1.00 90.69 82 GLN A C 1
ATOM 609 O O . GLN A 1 82 ? -4.631 11.632 2.765 1.00 90.69 82 GLN A O 1
ATOM 614 N N . PHE A 1 83 ? -3.619 9.796 3.552 1.00 87.25 83 PHE A N 1
ATOM 615 C CA . PHE A 1 83 ? -3.207 10.405 4.815 1.00 87.25 83 PHE A CA 1
ATOM 616 C C . PHE A 1 83 ? -1.735 10.134 5.098 1.00 87.25 83 PHE A C 1
ATOM 618 O O . PHE A 1 83 ? -1.200 9.088 4.738 1.00 87.25 83 PHE A O 1
ATOM 625 N N . ALA A 1 84 ? -1.070 11.088 5.744 1.00 84.38 84 ALA A N 1
ATOM 626 C CA . ALA A 1 84 ? 0.309 10.925 6.172 1.00 84.38 84 ALA A CA 1
ATOM 627 C C . ALA A 1 84 ? 0.353 10.407 7.615 1.00 84.38 84 ALA A C 1
ATOM 629 O O . ALA A 1 84 ? -0.204 11.030 8.516 1.00 84.38 84 ALA A O 1
ATOM 630 N N . TYR A 1 85 ? 1.041 9.294 7.845 1.00 83.00 85 TYR A N 1
ATOM 631 C CA . TYR A 1 85 ? 1.277 8.731 9.172 1.00 83.00 85 TYR A CA 1
ATOM 632 C C . TYR A 1 85 ? 2.741 8.307 9.293 1.00 83.00 85 TYR A C 1
ATOM 634 O O . TYR A 1 85 ? 3.288 7.697 8.376 1.00 83.00 85 TYR A O 1
ATOM 642 N N . ASN A 1 86 ? 3.414 8.722 10.372 1.00 78.19 86 ASN A N 1
ATOM 643 C CA . ASN A 1 86 ? 4.861 8.533 10.562 1.00 78.19 86 ASN A CA 1
ATOM 644 C C . ASN A 1 86 ? 5.719 8.932 9.338 1.00 78.19 86 ASN A C 1
ATOM 646 O O . ASN A 1 86 ? 6.671 8.252 8.956 1.00 78.19 86 ASN A O 1
ATOM 650 N N . GLY A 1 87 ? 5.363 10.049 8.691 1.00 76.75 87 GLY A N 1
ATOM 651 C CA . GLY A 1 87 ? 6.087 10.576 7.527 1.00 76.75 87 GLY A CA 1
ATOM 652 C C . GLY A 1 87 ? 5.875 9.794 6.227 1.00 76.75 87 GLY A C 1
ATOM 653 O O . GLY A 1 87 ? 6.555 10.063 5.240 1.00 76.75 87 GLY A O 1
ATOM 654 N N . LYS A 1 88 ? 4.934 8.844 6.199 1.00 75.88 88 LYS A N 1
ATOM 655 C CA . LYS A 1 88 ? 4.553 8.090 5.003 1.00 75.88 88 LYS A CA 1
ATOM 656 C C . LYS A 1 88 ? 3.122 8.375 4.597 1.00 75.88 88 LYS A C 1
ATOM 658 O O . LYS A 1 88 ? 2.244 8.443 5.448 1.00 75.88 88 LYS A O 1
ATOM 663 N N . ALA A 1 89 ? 2.886 8.464 3.294 1.00 82.88 89 ALA A N 1
ATOM 664 C CA . ALA A 1 89 ? 1.540 8.518 2.748 1.00 82.88 89 ALA A CA 1
ATOM 665 C C . ALA A 1 89 ? 0.941 7.107 2.671 1.00 82.88 89 ALA A C 1
ATOM 667 O O . ALA A 1 89 ? 1.523 6.207 2.066 1.00 82.88 89 ALA A O 1
ATOM 668 N N . PHE A 1 90 ? -0.236 6.937 3.257 1.00 85.38 90 PHE A N 1
ATOM 669 C CA . PHE A 1 90 ? -1.067 5.751 3.151 1.00 85.38 90 PHE A CA 1
ATOM 670 C C . PHE A 1 90 ? -2.331 6.105 2.377 1.00 85.38 90 PHE A C 1
ATOM 672 O O . PHE A 1 90 ? -2.931 7.153 2.606 1.00 85.38 90 PHE A O 1
ATOM 679 N N . ASN A 1 91 ? -2.731 5.219 1.469 1.00 89.44 91 ASN A N 1
ATOM 680 C CA . ASN A 1 91 ? -3.988 5.329 0.744 1.00 89.44 91 ASN A CA 1
ATOM 681 C C . ASN A 1 91 ? -4.951 4.304 1.323 1.00 89.44 91 ASN A C 1
ATOM 683 O O . ASN A 1 91 ? -4.666 3.106 1.304 1.00 89.44 91 ASN A O 1
ATOM 687 N N . VAL A 1 92 ? -6.082 4.772 1.831 1.00 88.00 92 VAL A N 1
ATOM 688 C CA . VAL A 1 92 ? -7.131 3.917 2.374 1.00 88.00 92 VAL A CA 1
ATOM 689 C C . VAL A 1 92 ? -8.441 4.193 1.665 1.00 88.00 92 VAL A C 1
ATOM 691 O O . VAL A 1 92 ? -8.790 5.340 1.408 1.00 88.00 92 VAL A O 1
ATOM 694 N N . VAL A 1 93 ? -9.182 3.136 1.353 1.00 90.81 93 VAL A N 1
ATOM 695 C CA . VAL A 1 93 ? -10.541 3.267 0.833 1.00 90.81 93 VAL A CA 1
ATOM 696 C C . VAL A 1 93 ? -11.495 3.384 2.010 1.00 90.81 93 VAL A C 1
ATOM 698 O O . VAL A 1 93 ? -11.487 2.541 2.908 1.00 90.81 93 VAL A O 1
ATOM 701 N N . ILE A 1 94 ? -12.314 4.430 2.009 1.00 90.38 94 ILE A N 1
ATOM 702 C CA . ILE A 1 94 ? -13.305 4.648 3.057 1.00 90.38 94 ILE A CA 1
ATOM 703 C C . ILE A 1 94 ? -14.403 3.587 2.901 1.00 90.38 94 ILE A C 1
ATOM 705 O O . ILE A 1 94 ? -15.046 3.533 1.847 1.00 90.38 94 ILE A O 1
ATOM 709 N N . PRO A 1 95 ? -14.638 2.728 3.907 1.00 87.69 95 PRO A N 1
ATOM 710 C CA . PRO A 1 95 ? -15.669 1.705 3.817 1.00 87.69 95 PRO A CA 1
ATOM 711 C C . PRO A 1 95 ? -17.072 2.323 3.778 1.00 87.69 95 PRO A C 1
ATOM 713 O O . PRO A 1 95 ? -17.303 3.450 4.227 1.00 87.69 95 PRO A O 1
ATOM 716 N N . ALA A 1 96 ? -18.034 1.564 3.249 1.00 87.38 96 ALA A N 1
ATOM 717 C CA . ALA A 1 96 ? -19.434 1.971 3.253 1.00 87.38 96 ALA A CA 1
ATOM 718 C C . ALA A 1 96 ? -19.924 2.209 4.692 1.00 87.38 96 ALA A C 1
ATOM 720 O O . ALA A 1 96 ? -19.660 1.408 5.586 1.00 87.38 96 ALA A O 1
ATOM 721 N N . GLY A 1 97 ? -20.640 3.315 4.907 1.00 84.12 97 GLY A N 1
ATOM 722 C CA . GLY A 1 97 ? -21.152 3.704 6.224 1.00 84.12 97 GLY A CA 1
ATOM 723 C C . GLY A 1 97 ? -20.258 4.663 7.013 1.00 84.12 97 GLY A C 1
ATOM 724 O O . GLY A 1 97 ? -20.696 5.136 8.058 1.00 84.12 97 GLY A O 1
ATOM 725 N N . VAL A 1 98 ? -19.062 4.998 6.509 1.00 87.25 98 VAL A N 1
ATOM 726 C CA . VAL A 1 98 ? -18.185 6.015 7.106 1.00 87.25 98 VAL A CA 1
ATOM 727 C C . VAL A 1 98 ? -18.221 7.300 6.280 1.00 87.25 98 VAL A C 1
ATOM 729 O O . VAL A 1 98 ? -18.052 7.268 5.061 1.00 87.25 98 VAL A O 1
ATOM 732 N N . ALA A 1 99 ? -18.457 8.434 6.939 1.00 88.00 99 ALA A N 1
ATOM 733 C CA . ALA A 1 99 ? -18.590 9.749 6.307 1.00 88.00 99 ALA A CA 1
ATOM 734 C C . ALA A 1 99 ? -17.622 10.784 6.901 1.00 88.00 99 ALA A C 1
ATOM 736 O O . ALA A 1 99 ? -17.001 10.549 7.940 1.00 88.00 99 ALA A O 1
ATOM 737 N N . ALA A 1 100 ? -17.521 11.944 6.250 1.00 88.62 100 ALA A N 1
ATOM 738 C CA . ALA A 1 100 ? -16.809 13.108 6.766 1.00 88.62 100 ALA A CA 1
ATOM 739 C C . ALA A 1 100 ? -17.141 13.398 8.242 1.00 88.62 100 ALA A C 1
ATOM 741 O O . ALA A 1 100 ? -18.290 13.310 8.676 1.00 88.62 100 ALA A O 1
ATOM 742 N N . GLY A 1 101 ? -16.111 13.725 9.019 1.00 88.88 101 GLY A N 1
ATOM 743 C CA . GLY A 1 101 ? -16.186 13.975 10.457 1.00 88.88 101 GLY A CA 1
ATOM 744 C C . GLY A 1 101 ? -16.200 12.716 11.332 1.00 88.88 101 GLY A C 1
ATOM 745 O O . GLY A 1 101 ? -16.013 12.825 12.544 1.00 88.88 101 GLY A O 1
ATOM 746 N N . GLN A 1 102 ? -16.377 11.518 10.763 1.00 89.81 102 GLN A N 1
ATOM 747 C CA . GLN A 1 102 ? -16.325 10.275 11.533 1.00 89.81 102 GLN A CA 1
ATOM 748 C C . GLN A 1 102 ? -14.892 9.777 11.741 1.00 89.81 102 GLN A C 1
ATOM 750 O O . GLN A 1 102 ? -13.975 10.085 10.975 1.00 89.81 102 GLN A O 1
ATOM 755 N N . ARG A 1 103 ? -14.705 8.987 12.804 1.00 90.06 103 ARG A N 1
ATOM 756 C CA . ARG A 1 103 ? -13.438 8.315 13.102 1.00 90.06 103 ARG A CA 1
ATOM 757 C C . ARG A 1 103 ? -13.394 6.971 12.391 1.00 90.06 103 ARG A C 1
ATOM 759 O O . ARG A 1 103 ? -14.295 6.156 12.567 1.00 90.06 103 ARG A O 1
ATOM 766 N N . LEU A 1 104 ? -12.332 6.746 11.632 1.00 88.50 104 LEU A N 1
ATOM 767 C CA . LEU A 1 104 ? -12.034 5.486 10.971 1.00 88.50 104 LEU A CA 1
ATOM 768 C C . LEU A 1 104 ? -10.799 4.867 11.621 1.00 88.50 104 LEU A C 1
ATOM 770 O O . LEU A 1 104 ? -9.742 5.493 11.685 1.00 88.50 104 LEU A O 1
ATOM 774 N N . THR A 1 105 ? -10.949 3.636 12.093 1.00 90.31 105 THR A N 1
ATOM 775 C CA . THR A 1 105 ? -9.867 2.863 12.698 1.00 90.31 105 THR A CA 1
ATOM 776 C C . THR A 1 105 ? -9.270 1.930 11.654 1.00 90.31 105 THR A C 1
ATOM 778 O O . THR A 1 105 ? -9.990 1.138 11.046 1.00 90.31 105 THR A O 1
ATOM 781 N N . LEU A 1 106 ? -7.961 2.033 11.428 1.00 88.31 106 LEU A N 1
ATOM 782 C CA . LEU A 1 106 ? -7.248 1.313 10.376 1.00 88.31 106 LEU A CA 1
ATOM 783 C C . LEU A 1 106 ? -6.068 0.548 10.946 1.00 88.31 106 LEU A C 1
ATOM 785 O O . LEU A 1 106 ? -5.314 1.075 11.757 1.00 88.31 106 LEU A O 1
ATOM 789 N N . MET A 1 107 ? -5.871 -0.674 10.459 1.00 85.00 107 MET A N 1
ATOM 790 C CA . MET A 1 107 ? -4.644 -1.420 10.704 1.00 85.00 107 MET A CA 1
ATOM 791 C C . MET A 1 107 ? -3.629 -1.058 9.624 1.00 85.00 107 MET A C 1
ATOM 793 O O . MET A 1 107 ? -3.804 -1.415 8.459 1.00 85.00 107 MET A O 1
ATOM 797 N N . VAL A 1 108 ? -2.573 -0.341 10.004 1.00 84.88 108 VAL A N 1
ATOM 798 C CA . VAL A 1 108 ? -1.458 -0.020 9.106 1.00 84.88 108 VAL A CA 1
ATOM 799 C C . VAL A 1 108 ? -0.216 -0.802 9.514 1.00 84.88 108 VAL A C 1
ATOM 801 O O . VAL A 1 108 ? 0.059 -0.997 10.696 1.00 84.88 108 VAL A O 1
ATOM 804 N N . ALA A 1 109 ? 0.536 -1.277 8.523 1.00 78.50 109 ALA A N 1
ATOM 805 C CA . ALA A 1 109 ? 1.814 -1.936 8.750 1.00 78.50 109 ALA A CA 1
ATOM 806 C C . ALA A 1 109 ? 2.911 -0.875 8.895 1.00 78.50 109 ALA A C 1
ATOM 808 O O . ALA A 1 109 ? 3.345 -0.261 7.915 1.00 78.50 109 ALA A O 1
ATOM 809 N N . GLU A 1 110 ? 3.358 -0.654 10.126 1.00 77.19 110 GLU A N 1
ATOM 810 C CA . GLU A 1 110 ? 4.425 0.292 10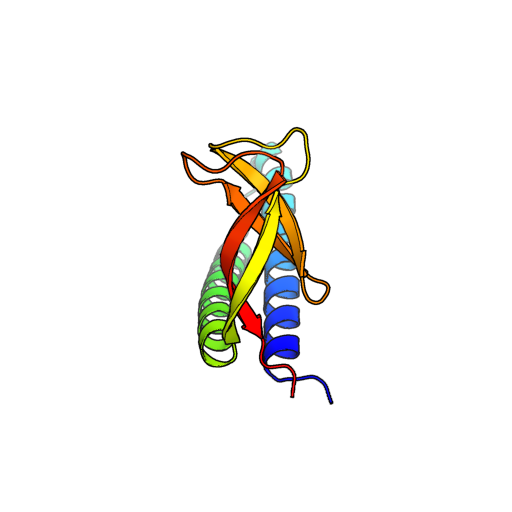.421 1.00 77.19 110 GLU A CA 1
ATOM 811 C C . GLU A 1 110 ? 5.769 -0.414 10.546 1.00 77.19 110 GLU A C 1
ATOM 813 O O . GLU A 1 110 ? 5.877 -1.372 11.313 1.00 77.19 110 GLU A O 1
ATOM 818 N N . PRO A 1 111 ? 6.822 0.040 9.847 1.00 69.62 111 PRO A N 1
ATOM 819 C CA . PRO A 1 111 ? 8.159 -0.503 10.044 1.00 69.62 111 PRO A CA 1
ATOM 820 C C . PRO A 1 111 ? 8.624 -0.238 11.481 1.00 69.62 111 PRO A C 1
ATOM 822 O O . PRO A 1 111 ? 8.575 0.895 11.966 1.00 69.62 111 PRO A O 1
ATOM 825 N N . ILE A 1 112 ? 9.125 -1.272 12.154 1.00 69.56 112 ILE A N 1
ATOM 826 C CA . ILE A 1 112 ? 9.684 -1.154 13.500 1.00 69.56 112 ILE A CA 1
ATOM 827 C C . ILE A 1 112 ? 10.962 -0.315 13.394 1.00 69.56 112 ILE A C 1
ATOM 829 O O . ILE A 1 112 ? 12.003 -0.774 12.912 1.00 69.56 112 ILE A O 1
ATOM 833 N N . THR A 1 113 ? 10.862 0.946 13.809 1.00 62.12 113 THR A N 1
ATOM 834 C CA . THR A 1 113 ? 11.982 1.889 13.831 1.00 62.12 113 THR A CA 1
ATOM 835 C C . THR A 1 113 ? 12.537 1.890 15.253 1.00 62.12 113 THR A C 1
ATOM 837 O O . THR A 1 113 ? 12.026 2.598 16.115 1.00 62.12 113 THR A O 1
ATOM 840 N N . GLY A 1 114 ? 13.487 0.989 15.522 1.00 48.53 114 GLY A N 1
ATOM 841 C CA . 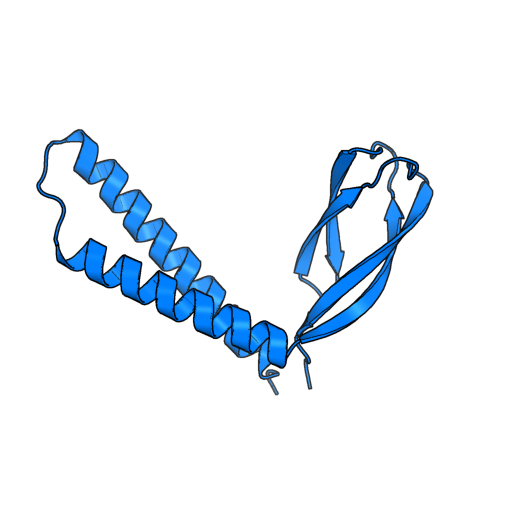GLY A 1 114 ? 14.191 0.878 16.809 1.00 48.53 114 GLY A CA 1
ATOM 842 C C . GLY A 1 114 ? 15.463 1.712 16.883 1.00 48.53 114 GLY A C 1
ATOM 843 O O . GLY A 1 114 ? 16.050 2.006 15.814 1.00 48.53 114 GLY A O 1
#

Organism: Hemiselmis andersenii (NCBI:txid464988)

Radius of gyration: 18.99 Å; chains: 1; bounding box: 42×28×51 Å

Secondary structure (DSSP, 8-state):
---HHHHHHHHHHHHHHHHHHHHHHHHHHHTTTPPPPHHHHHHHHHHHHHHHHHHHHHHHTEEEEEEEEEPPTT--TT-EEEEEETTEEEEEEPPTT--TT-EEEEEEEEE---

Foldseek 3Di:
DFAPLNVLVVLLVVLVVVLVVLVVVVVVCVVPPHDDDPVSVVSNVVSVVSNVVSVVVSQVQWDWDKDKDAAAPPDDAQDWDWDADPNDTDTDGHHHPDHHRDIDIDTDTGGPGD

Sequence (114 aa):
RAGAGTEVLKQIQALKERATVIEGVRSEAGKGGAPVDPNWAVEEAFIKEKLAVLEAELSKHSRQVEVAIVIPEGYGPGMTLQFAYNGKAFNVVIPAGVAAGQRLTLMVAEPITG